Protein AF-A0A1G9KMF2-F1 (afdb_monomer)

Foldseek 3Di:
DDDDPPPPPPFQQKAKEKEFEDEPNQGAWFKWKDWPPDPWIWTQHNRRIIITIDRDPDQWTKMWIHGPPLQFFIEIEGGHGSVHNYHYLYYDYTFGFDWDAPVVLVPDDPVQNVQWDFDDDVPDTPGIGGNQHTPPVPPQQAQNQHNPDHFDWDQDSVRSYTYGYSVSNVVSD

pLDDT: mean 86.89, std 12.8, range [43.38, 98.44]

Solvent-accessible surface area (backbone atoms only — not comparable to full-atom values): 9739 Å² total; per-residue (Å²): 138,84,83,81,80,79,74,76,82,72,74,62,52,61,22,34,42,32,37,32,33,26,48,100,84,39,54,36,48,59,25,41,39,34,38,59,98,58,93,51,68,40,55,20,37,85,72,5,38,35,70,42,80,40,76,40,89,52,65,56,44,35,39,39,38,43,58,68,89,72,54,45,39,30,40,34,39,35,71,38,63,47,83,42,59,68,44,75,70,47,70,40,69,64,47,45,25,31,70,41,46,66,71,63,52,71,71,46,52,74,77,61,48,70,46,40,44,81,38,65,60,90,89,44,78,72,25,31,33,35,72,52,44,62,42,68,91,74,66,72,47,58,19,87,70,31,89,90,42,71,51,74,71,44,78,41,55,93,73,23,28,41,39,33,52,40,63,56,60,57,75,27,106

Mean predicted aligned error: 7.01 Å

Radius of gyration: 20.0 Å; Cα contacts (8 Å, |Δi|>4): 372; chains: 1; bounding box: 39×39×81 Å

Organism: NCBI:txid1075417

Secondary structure (DSSP, 8-state):
---------PPPEEEEEEEEEEETTEE-TT-EEEETTSS-EEE--TTSEEEEEEEESSSEEEEEEE-GGG-EEEEEEEEEETTSSEEEEEEEE-EEEEEE-HHHHHTS-HHHHTTEEEEEETTEEEEEEEEEEE-GGG---EETTEEEEEPP-EEETTTTEEEEEHHHHHTT-

Sequence (173 aa):
MLFCVLTSEQAPSRVIVEGTVRWENEPMPGCTIKVLGTSIETTSDVEGNYRAVVASEEKEFEVEIAYPGNLSAITRITQIDASEENVSLGTLPVFMNQMIDSVAYQQLNDAQQTDFRPMYHWDQLLGYVSKSRVDTVKVDLTCPFRDDKLLPYKYDSAKNAFVLDYRDIIDCR

InterPro domains:
  IPR008969 Carboxypeptidase-like, regulatory domain superfamily [SSF49464] (16-89)

Structure (mmCIF, N/CA/C/O backbone):
data_AF-A0A1G9KMF2-F1
#
_entry.id   AF-A0A1G9KMF2-F1
#
loop_
_atom_site.group_PDB
_atom_site.id
_atom_site.type_symbol
_atom_site.label_atom_id
_atom_site.label_alt_id
_atom_site.label_comp_id
_atom_site.label_asym_id
_atom_site.label_entity_id
_atom_site.label_seq_id
_atom_site.pdbx_PDB_ins_code
_atom_site.Cartn_x
_atom_site.Cartn_y
_atom_site.Cartn_z
_atom_site.occupancy
_atom_site.B_iso_or_equiv
_atom_site.auth_seq_id
_atom_site.auth_comp_id
_atom_site.auth_asym_id
_atom_site.auth_atom_id
_atom_site.pdbx_PDB_model_num
ATOM 1 N N . MET A 1 1 ? -6.386 -16.685 57.273 1.00 43.38 1 MET A N 1
ATOM 2 C CA . MET A 1 1 ? -7.293 -16.242 56.195 1.00 43.38 1 MET A CA 1
ATOM 3 C C . MET A 1 1 ? -6.428 -15.725 55.063 1.00 43.38 1 MET A C 1
ATOM 5 O O . MET A 1 1 ? -5.751 -14.727 55.258 1.00 43.38 1 MET A O 1
ATOM 9 N N . LEU A 1 2 ? -6.361 -16.459 53.954 1.00 45.94 2 LEU A N 1
ATOM 10 C CA . LEU A 1 2 ? -5.598 -16.078 52.766 1.00 45.94 2 LEU A CA 1
ATOM 11 C C . LEU A 1 2 ? -6.594 -15.431 51.793 1.00 45.94 2 LEU A C 1
ATOM 13 O O . LEU A 1 2 ? -7.496 -16.112 51.311 1.00 45.94 2 LEU A O 1
ATOM 17 N N . PHE A 1 3 ? -6.494 -14.120 51.575 1.00 45.62 3 PHE A N 1
ATOM 18 C CA . PHE A 1 3 ? -7.302 -13.430 50.569 1.00 45.62 3 PHE A CA 1
ATOM 19 C C . PHE A 1 3 ? -6.679 -13.682 49.196 1.00 45.62 3 PHE A C 1
ATOM 21 O O . PHE A 1 3 ? -5.579 -13.217 48.908 1.00 45.62 3 PHE A O 1
ATOM 28 N N . CYS A 1 4 ? -7.377 -14.453 48.366 1.00 46.41 4 CYS A N 1
ATOM 29 C CA . CYS A 1 4 ? -7.063 -14.600 46.954 1.00 46.41 4 CYS A CA 1
ATOM 30 C C . CYS A 1 4 ? -7.611 -13.354 46.245 1.00 46.41 4 CYS A C 1
ATOM 32 O O . CYS A 1 4 ? -8.823 -13.209 46.090 1.00 46.41 4 CYS A O 1
ATOM 34 N N . VAL A 1 5 ? -6.733 -12.406 45.909 1.00 48.78 5 VAL A N 1
ATOM 35 C CA . VAL A 1 5 ? -7.092 -11.261 45.068 1.00 48.78 5 VAL A CA 1
ATOM 36 C C . VAL A 1 5 ? -7.204 -11.792 43.644 1.00 48.78 5 VAL A C 1
ATOM 38 O O . VAL A 1 5 ? -6.197 -12.020 42.981 1.00 48.78 5 VAL A O 1
ATOM 41 N N . LEU A 1 6 ? -8.435 -12.037 43.198 1.00 50.16 6 LEU A N 1
ATOM 42 C CA . LEU A 1 6 ? -8.742 -12.216 41.785 1.00 50.16 6 LEU A CA 1
ATOM 43 C C . LEU A 1 6 ? -8.535 -10.853 41.118 1.00 50.16 6 LEU A C 1
ATOM 45 O O . LEU A 1 6 ? -9.411 -9.992 41.163 1.00 50.16 6 LEU A O 1
ATOM 49 N N . THR A 1 7 ? -7.352 -10.625 40.554 1.00 55.06 7 THR A N 1
ATOM 50 C CA . THR A 1 7 ? -7.168 -9.576 39.552 1.00 55.06 7 THR A CA 1
ATOM 51 C C . THR A 1 7 ? -8.099 -9.912 38.397 1.00 55.06 7 THR A C 1
ATOM 53 O O . THR A 1 7 ? -7.937 -10.956 37.769 1.00 55.06 7 THR A O 1
ATOM 56 N N . SER A 1 8 ? -9.114 -9.079 38.161 1.00 52.66 8 SER A N 1
ATOM 57 C CA . SER A 1 8 ? -9.958 -9.224 36.983 1.00 52.66 8 SER A CA 1
ATOM 58 C C . SER A 1 8 ? -9.067 -9.083 35.753 1.00 52.66 8 SER A C 1
ATOM 60 O O . SER A 1 8 ? -8.537 -8.000 35.506 1.00 52.66 8 SER A O 1
ATOM 62 N N . GLU A 1 9 ? -8.884 -10.168 35.008 1.00 55.00 9 GLU A N 1
ATOM 63 C CA . GLU A 1 9 ? -8.407 -10.119 33.629 1.00 55.00 9 GLU A CA 1
ATOM 64 C C . GLU A 1 9 ? -9.417 -9.271 32.853 1.00 55.00 9 GLU A C 1
ATOM 66 O O . GLU A 1 9 ? -10.530 -9.701 32.541 1.00 55.00 9 GLU A O 1
ATOM 71 N N . GLN A 1 10 ? -9.084 -7.998 32.668 1.00 52.84 10 GLN A N 1
ATOM 72 C CA . GLN A 1 10 ? -9.881 -7.086 31.875 1.00 52.84 10 GLN A CA 1
ATOM 73 C C . GLN A 1 10 ? -9.747 -7.566 30.430 1.00 52.84 10 GLN A C 1
ATOM 75 O O . GLN A 1 10 ? -8.637 -7.629 29.907 1.00 52.84 10 GLN A O 1
ATOM 80 N N . ALA A 1 11 ? -10.858 -7.996 29.824 1.00 58.44 11 ALA A N 1
ATOM 81 C CA . ALA A 1 11 ? -10.844 -8.499 28.455 1.00 58.44 11 ALA A CA 1
ATOM 82 C C . ALA A 1 11 ? -10.187 -7.461 27.525 1.00 58.44 11 ALA A C 1
ATOM 84 O O . ALA A 1 11 ? -10.452 -6.266 27.699 1.00 58.44 11 ALA A O 1
ATOM 85 N N . PRO A 1 12 ? -9.355 -7.890 26.559 1.00 63.44 12 PRO A N 1
ATOM 86 C CA . PRO A 1 12 ? -8.650 -6.968 25.680 1.00 63.44 12 PRO A CA 1
ATOM 87 C C . PRO A 1 12 ? -9.650 -6.060 24.964 1.00 63.44 12 PRO A C 1
ATOM 89 O O . PRO A 1 12 ? -10.678 -6.528 24.453 1.00 63.44 12 PRO A O 1
ATOM 92 N N . SER A 1 13 ? -9.358 -4.759 24.944 1.00 72.62 13 SER A N 1
ATOM 93 C CA . SER A 1 13 ? -10.153 -3.794 24.193 1.00 72.62 13 SER A CA 1
ATOM 94 C C . SER A 1 13 ? -10.105 -4.154 22.712 1.00 72.62 13 SER A C 1
ATOM 96 O O . SER A 1 13 ? -9.065 -4.532 22.164 1.00 72.62 13 SER A O 1
ATOM 98 N N . ARG A 1 14 ? -11.271 -4.095 22.067 1.00 86.88 14 ARG A N 1
ATOM 99 C CA . ARG A 1 14 ? -11.397 -4.338 20.633 1.00 86.88 14 ARG A CA 1
ATOM 100 C C . ARG A 1 14 ? -11.404 -3.003 19.917 1.00 86.88 14 ARG A C 1
ATOM 102 O O . ARG A 1 14 ? -12.292 -2.194 20.158 1.00 86.88 14 ARG A O 1
ATOM 109 N N . VAL A 1 15 ? -10.448 -2.837 19.020 1.00 91.75 15 VAL A N 1
ATOM 110 C CA . VAL A 1 15 ? -10.311 -1.675 18.149 1.00 91.75 15 VAL A CA 1
ATOM 111 C C . VAL A 1 15 ? -10.681 -2.100 16.743 1.00 91.75 15 VAL A C 1
ATOM 113 O O . VAL A 1 15 ? -10.251 -3.150 16.261 1.00 91.75 15 VAL A O 1
ATOM 116 N N . ILE A 1 16 ? -11.499 -1.308 16.073 1.00 94.00 16 ILE A N 1
ATOM 117 C CA . ILE A 1 16 ? -11.835 -1.510 14.670 1.00 94.00 16 ILE A CA 1
ATOM 118 C C . ILE A 1 16 ? -10.975 -0.558 13.859 1.00 94.00 16 ILE A C 1
ATOM 120 O O . ILE A 1 16 ? -11.060 0.647 14.044 1.00 94.00 16 ILE A O 1
ATOM 124 N N . VAL A 1 17 ? -10.163 -1.102 12.961 1.00 94.88 17 VAL A N 1
ATOM 125 C CA . VAL A 1 17 ? -9.354 -0.319 12.028 1.00 94.88 17 VAL A CA 1
ATOM 126 C C . VAL A 1 17 ? -9.963 -0.438 10.646 1.00 94.88 17 VAL A C 1
ATOM 128 O O . VAL A 1 17 ? -10.109 -1.546 10.127 1.00 94.88 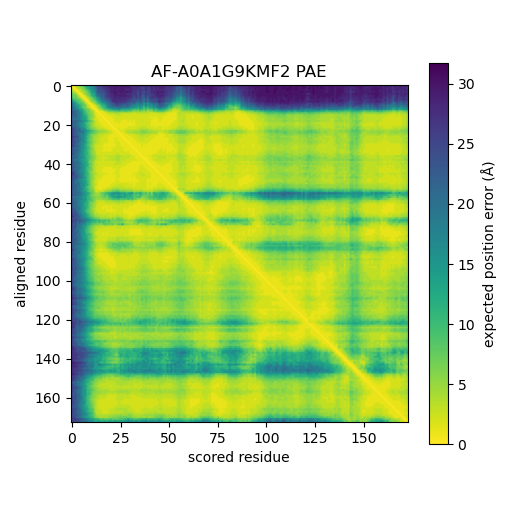17 VAL A O 1
ATOM 131 N N . GLU A 1 18 ? -10.302 0.690 10.042 1.00 96.00 18 GLU A N 1
ATOM 132 C CA . GLU A 1 18 ? -10.948 0.738 8.733 1.00 96.00 18 GLU A CA 1
ATOM 133 C C . GLU A 1 18 ? -10.377 1.835 7.839 1.00 96.00 18 GLU A C 1
ATOM 135 O O . GLU 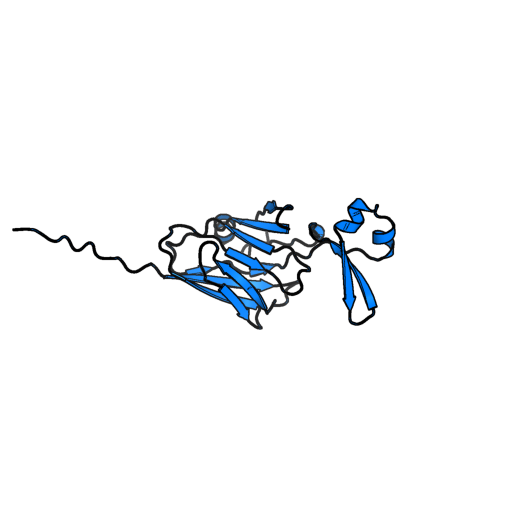A 1 18 ? -9.748 2.788 8.300 1.00 96.00 18 GLU A O 1
ATOM 140 N N . GLY A 1 19 ? -10.594 1.689 6.539 1.00 95.31 19 GLY A N 1
ATOM 141 C CA . GLY A 1 19 ? -10.188 2.666 5.540 1.00 95.31 19 GLY A CA 1
ATOM 142 C C . GLY A 1 19 ? -10.496 2.185 4.130 1.00 95.31 19 GLY A C 1
ATOM 143 O O . GLY A 1 19 ? -11.085 1.119 3.929 1.00 95.31 19 GLY A O 1
ATOM 144 N N . THR A 1 20 ? -10.065 2.977 3.156 1.00 95.12 20 THR A N 1
ATOM 145 C CA . THR A 1 20 ? -10.241 2.692 1.730 1.00 95.12 20 THR A CA 1
ATOM 146 C C . THR A 1 20 ? -8.916 2.878 1.003 1.00 95.12 20 THR A C 1
ATOM 148 O O . THR A 1 20 ? -8.172 3.811 1.293 1.00 95.12 20 THR A O 1
ATOM 151 N N . VAL A 1 21 ? -8.622 2.020 0.029 1.00 94.00 21 VAL A N 1
ATOM 152 C CA . VAL A 1 21 ? -7.451 2.150 -0.849 1.00 94.00 21 VAL A CA 1
ATOM 153 C C . VAL A 1 21 ? -7.892 2.518 -2.262 1.00 94.00 21 VAL A C 1
ATOM 155 O O . VAL A 1 21 ? -8.806 1.894 -2.807 1.00 94.00 21 VAL A O 1
ATOM 158 N N . ARG A 1 22 ? -7.228 3.507 -2.878 1.00 91.69 22 ARG A N 1
ATOM 159 C CA . ARG A 1 22 ? -7.506 3.940 -4.257 1.00 91.69 22 ARG A CA 1
ATOM 160 C C . ARG A 1 22 ? -6.256 4.112 -5.112 1.00 91.69 22 ARG A C 1
ATOM 162 O O . ARG A 1 22 ? -5.213 4.535 -4.629 1.00 91.69 22 ARG A O 1
ATOM 169 N N . TRP A 1 23 ? -6.380 3.862 -6.410 1.00 89.25 23 TRP A N 1
ATOM 170 C CA . TRP A 1 23 ? -5.370 4.196 -7.413 1.00 89.25 23 TRP A CA 1
ATOM 171 C C . TRP A 1 23 ? -5.980 5.110 -8.472 1.00 89.25 23 TRP A C 1
ATOM 173 O O . TRP A 1 23 ? -6.946 4.726 -9.119 1.00 89.25 23 TRP A O 1
ATOM 183 N N . GLU A 1 24 ? -5.450 6.330 -8.618 1.00 83.88 24 GLU A N 1
ATOM 184 C CA . GLU A 1 24 ? -5.969 7.339 -9.564 1.00 83.88 24 GLU A CA 1
ATOM 185 C C . GLU A 1 24 ? -7.510 7.503 -9.468 1.00 83.88 24 GLU A C 1
ATOM 187 O O . GLU A 1 24 ? -8.206 7.634 -10.468 1.00 83.88 24 GLU A O 1
ATOM 192 N N . ASN A 1 25 ? -8.033 7.513 -8.230 1.00 84.31 25 ASN A N 1
ATOM 193 C CA . ASN A 1 25 ? -9.454 7.559 -7.832 1.00 84.31 25 ASN A CA 1
ATOM 194 C C . ASN A 1 25 ? -10.272 6.270 -7.990 1.00 84.31 25 ASN A C 1
ATOM 196 O O . ASN A 1 25 ? -11.383 6.205 -7.460 1.00 84.31 25 ASN A O 1
ATOM 200 N N . GLU A 1 26 ? -9.734 5.224 -8.603 1.00 91.75 26 GLU A N 1
ATOM 201 C CA . GLU A 1 26 ? -10.401 3.925 -8.685 1.00 91.75 26 GLU A CA 1
ATOM 202 C C . GLU A 1 26 ? -10.183 3.111 -7.400 1.00 91.75 26 GLU A C 1
ATOM 204 O O . GLU A 1 26 ? -9.086 3.150 -6.833 1.00 91.75 26 GLU A O 1
ATOM 209 N N . PRO A 1 27 ? -11.194 2.379 -6.902 1.00 95.00 27 PRO A N 1
ATOM 210 C CA . PRO A 1 27 ? -11.022 1.493 -5.756 1.00 95.00 27 PRO A CA 1
ATOM 211 C C . PRO A 1 27 ? -10.000 0.393 -6.062 1.00 95.00 27 PRO A C 1
ATOM 213 O O . PRO A 1 27 ? -10.001 -0.184 -7.150 1.00 95.00 27 PRO A O 1
ATOM 216 N N . MET A 1 28 ? -9.137 0.083 -5.093 1.00 94.81 28 MET A N 1
ATOM 217 C CA . MET A 1 28 ? -8.122 -0.960 -5.244 1.00 94.81 28 MET A CA 1
ATOM 218 C C . MET A 1 28 ? -8.481 -2.205 -4.415 1.00 94.81 28 MET A C 1
ATOM 220 O O . MET A 1 28 ? -8.235 -2.227 -3.202 1.00 94.81 28 MET A O 1
ATOM 224 N N . PRO A 1 29 ? -9.036 -3.259 -5.039 1.00 96.94 29 PRO A N 1
ATOM 225 C CA . PRO A 1 29 ? -9.313 -4.518 -4.359 1.00 96.94 29 PRO A CA 1
ATOM 226 C C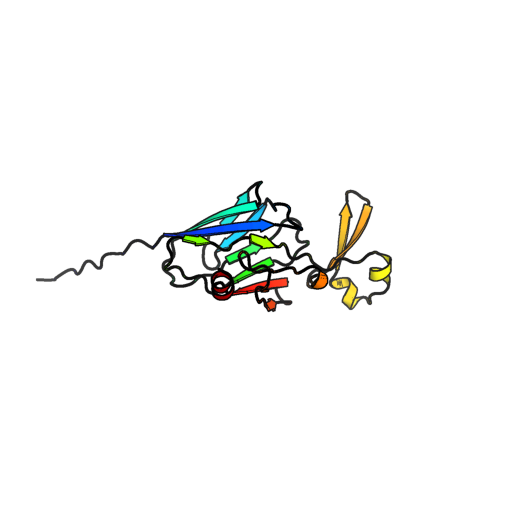 . PRO A 1 29 ? -8.057 -5.356 -4.130 1.00 96.94 29 PRO A C 1
ATOM 228 O O . PRO A 1 29 ? -7.074 -5.262 -4.867 1.00 96.94 29 PRO A O 1
ATOM 231 N N . GLY A 1 30 ? -8.121 -6.257 -3.150 1.00 96.50 30 GLY A N 1
ATOM 232 C CA . GLY A 1 30 ? -7.080 -7.261 -2.940 1.00 96.50 30 GLY A CA 1
ATOM 233 C C . GLY A 1 30 ? -5.815 -6.743 -2.253 1.00 96.50 30 GLY A C 1
ATOM 234 O O . GLY A 1 30 ? -4.817 -7.461 -2.219 1.00 96.50 30 GLY A O 1
ATOM 235 N N . CYS A 1 31 ? -5.818 -5.523 -1.712 1.00 97.00 31 CYS A N 1
ATOM 236 C CA . CYS A 1 31 ? -4.723 -5.035 -0.878 1.00 97.00 31 CYS A CA 1
ATOM 237 C C . CYS A 1 31 ? -4.681 -5.826 0.420 1.00 97.00 31 CYS A C 1
ATOM 239 O O . CYS A 1 31 ? -5.718 -6.029 1.042 1.00 97.00 31 CYS A O 1
ATOM 241 N N . THR A 1 32 ? -3.495 -6.232 0.855 1.00 97.75 32 THR A N 1
ATOM 242 C CA . THR A 1 32 ? -3.307 -6.912 2.137 1.00 97.75 32 THR A CA 1
ATOM 243 C C . THR A 1 32 ? -3.046 -5.875 3.219 1.00 97.75 32 THR A C 1
ATOM 245 O O . THR A 1 32 ? -2.100 -5.100 3.100 1.00 97.75 32 THR A O 1
ATOM 248 N N . ILE A 1 33 ? -3.856 -5.875 4.276 1.00 97.81 33 ILE A N 1
ATOM 249 C CA . ILE A 1 33 ? -3.705 -4.995 5.436 1.00 97.81 33 ILE A CA 1
ATOM 250 C C . ILE A 1 33 ? -3.273 -5.860 6.617 1.00 97.81 33 ILE A C 1
ATOM 252 O O . ILE A 1 33 ? -4.029 -6.726 7.053 1.00 97.81 33 ILE A O 1
ATOM 256 N N . LYS A 1 34 ? -2.074 -5.615 7.145 1.00 97.19 34 LYS A N 1
ATOM 257 C CA . LYS A 1 34 ? -1.494 -6.329 8.287 1.00 97.19 34 LYS A CA 1
ATOM 258 C C . LYS A 1 34 ? -1.379 -5.411 9.486 1.00 97.19 34 LYS A C 1
ATOM 260 O O . LYS A 1 34 ? -0.865 -4.302 9.365 1.00 97.19 34 LYS A O 1
ATOM 265 N N . VAL A 1 35 ? -1.781 -5.902 10.651 1.00 94.94 35 VAL A N 1
ATOM 266 C CA . VAL A 1 35 ? -1.550 -5.215 11.925 1.00 94.94 35 VAL A CA 1
ATOM 267 C C . VAL A 1 35 ? -0.254 -5.755 12.519 1.00 94.94 35 VAL A C 1
ATOM 269 O O . VAL A 1 35 ? -0.182 -6.912 12.944 1.00 94.94 35 VAL A O 1
ATOM 272 N N . LEU A 1 36 ? 0.794 -4.934 12.495 1.00 93.62 36 LEU A N 1
ATOM 273 C CA . LEU A 1 36 ? 2.136 -5.352 12.889 1.00 93.62 36 LEU A CA 1
ATOM 274 C C . LEU A 1 36 ? 2.180 -5.718 14.376 1.00 93.62 36 LEU A C 1
ATOM 276 O O . LEU A 1 36 ? 1.498 -5.118 15.199 1.00 93.62 36 LEU A O 1
ATOM 280 N N . GLY A 1 37 ? 2.976 -6.736 14.710 1.00 88.75 37 GLY A N 1
ATOM 281 C CA . GLY A 1 37 ? 3.024 -7.303 16.063 1.00 88.75 37 GLY A CA 1
ATOM 282 C C . GLY A 1 37 ? 1.909 -8.312 16.362 1.00 88.75 37 GLY A C 1
ATOM 283 O O . GLY A 1 37 ? 1.944 -8.962 17.402 1.00 88.75 37 GLY A O 1
ATOM 284 N N . THR A 1 38 ? 0.964 -8.517 15.438 1.00 89.75 38 THR A N 1
ATOM 285 C CA . THR A 1 38 ? -0.147 -9.466 15.600 1.00 89.75 38 THR A CA 1
ATOM 286 C C . THR A 1 38 ? -0.213 -10.472 14.444 1.00 89.75 38 THR A C 1
ATOM 288 O O . THR A 1 38 ? 0.533 -10.383 13.470 1.00 89.75 38 THR A O 1
ATOM 291 N N . SER A 1 39 ? -1.124 -11.446 14.542 1.00 91.44 39 SER A N 1
ATOM 292 C CA . SER A 1 39 ? -1.488 -12.341 13.429 1.00 91.44 39 SER A CA 1
ATOM 293 C C . SER A 1 39 ? -2.665 -11.816 12.595 1.00 91.44 39 SER A C 1
ATOM 295 O O . SER A 1 39 ? -3.178 -12.528 11.734 1.00 91.44 39 SER A O 1
ATOM 297 N N . ILE A 1 40 ? -3.121 -10.592 12.869 1.00 94.12 40 ILE A N 1
ATOM 298 C CA . ILE A 1 40 ? -4.327 -10.026 12.277 1.00 94.12 40 ILE A CA 1
ATOM 299 C C . ILE A 1 40 ? -3.990 -9.464 10.902 1.00 94.12 40 ILE A C 1
ATOM 301 O O . ILE A 1 40 ? -3.150 -8.576 10.743 1.00 94.12 40 ILE A O 1
ATOM 305 N N . GLU A 1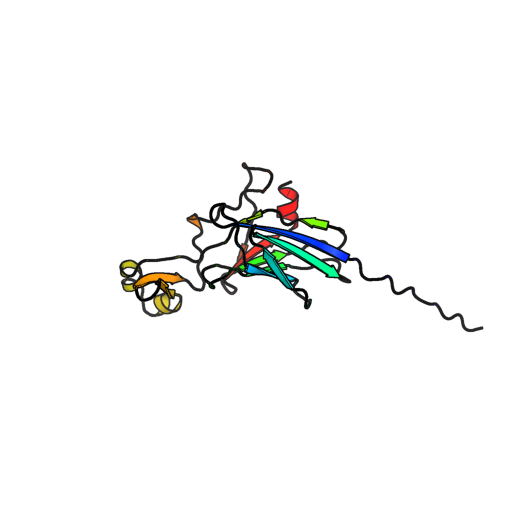 41 ? -4.703 -9.986 9.914 1.00 96.12 41 GLU A N 1
ATOM 306 C CA . GLU A 1 41 ? -4.620 -9.590 8.521 1.00 96.12 41 GLU A CA 1
ATOM 307 C C . GLU A 1 41 ? -6.037 -9.520 7.945 1.00 96.12 41 GLU A C 1
ATOM 309 O O . GLU A 1 41 ? -6.915 -10.308 8.306 1.00 96.12 41 GLU A O 1
ATOM 314 N N . THR A 1 42 ? -6.267 -8.561 7.057 1.00 97.62 42 THR A N 1
ATOM 315 C CA . THR A 1 42 ? -7.487 -8.466 6.256 1.00 97.62 42 THR A CA 1
ATOM 316 C C . THR A 1 42 ? -7.132 -8.081 4.823 1.00 97.62 42 THR A C 1
ATOM 318 O O . THR A 1 42 ? -5.968 -7.849 4.485 1.00 97.62 42 THR A O 1
ATOM 321 N N . THR A 1 43 ? -8.127 -8.048 3.947 1.00 98.19 43 THR A N 1
ATOM 322 C CA . THR A 1 43 ? -7.948 -7.698 2.538 1.00 98.19 43 THR A CA 1
ATOM 323 C C . THR A 1 43 ? -8.998 -6.683 2.113 1.00 98.19 43 THR A C 1
ATOM 325 O O . THR A 1 43 ? -10.136 -6.766 2.576 1.00 98.19 43 THR A O 1
ATOM 328 N N . SER A 1 44 ? -8.627 -5.727 1.256 1.00 98.44 44 SER A N 1
ATOM 329 C CA . SER A 1 44 ? -9.598 -4.781 0.704 1.00 98.44 44 SER A CA 1
ATOM 330 C C . SER A 1 44 ? -10.584 -5.469 -0.244 1.00 98.44 44 SER A C 1
ATOM 332 O O . SER A 1 44 ? -10.213 -6.338 -1.042 1.00 98.44 44 SER A O 1
ATOM 334 N N . ASP A 1 45 ? -11.853 -5.085 -0.145 1.00 98.38 45 ASP A N 1
ATOM 335 C CA . ASP A 1 45 ? -12.939 -5.593 -0.977 1.00 98.38 45 ASP A CA 1
ATOM 336 C C . ASP A 1 45 ? -12.970 -4.946 -2.375 1.00 98.38 45 ASP A C 1
ATOM 338 O O . ASP A 1 45 ? -12.078 -4.192 -2.759 1.00 98.38 45 ASP A O 1
ATOM 342 N N . VAL A 1 46 ? -14.007 -5.255 -3.161 1.00 97.69 46 VAL A N 1
ATOM 343 C CA . VAL A 1 46 ? -14.198 -4.731 -4.529 1.00 97.69 46 VAL A CA 1
ATOM 344 C C . VAL A 1 46 ? -14.360 -3.210 -4.598 1.00 97.69 46 VAL A C 1
ATOM 346 O O . VAL A 1 46 ? -14.123 -2.624 -5.650 1.00 97.69 46 VAL A O 1
ATOM 349 N N . GLU A 1 47 ? -14.737 -2.573 -3.492 1.00 97.75 47 GLU A N 1
ATOM 350 C CA . GLU A 1 47 ? -14.843 -1.121 -3.357 1.00 97.75 47 GLU A CA 1
ATOM 351 C C . GLU A 1 47 ? -13.563 -0.513 -2.755 1.00 97.75 47 GLU A C 1
ATOM 353 O O . GLU A 1 47 ? -13.496 0.691 -2.507 1.00 97.75 47 GLU A O 1
ATOM 358 N N . GLY A 1 48 ? -12.521 -1.329 -2.554 1.00 97.25 48 GLY A N 1
ATOM 359 C CA . GLY A 1 48 ? -11.254 -0.924 -1.956 1.00 97.25 48 GLY A CA 1
ATOM 360 C C . GLY A 1 48 ? -11.342 -0.706 -0.446 1.00 97.25 48 GLY A C 1
ATOM 361 O O . GLY A 1 48 ? -10.366 -0.250 0.150 1.00 97.25 48 GLY A O 1
ATOM 362 N N . ASN A 1 49 ? -12.476 -1.024 0.181 1.00 98.31 49 ASN A N 1
ATOM 363 C CA . ASN A 1 49 ? -12.686 -0.846 1.611 1.00 98.31 49 ASN A CA 1
ATOM 364 C C . ASN A 1 49 ? -12.083 -2.014 2.384 1.00 98.31 49 ASN A C 1
ATOM 366 O O . ASN A 1 49 ? -12.119 -3.161 1.940 1.00 98.31 49 ASN A O 1
ATOM 370 N N . TYR A 1 50 ? -11.557 -1.743 3.571 1.00 98.00 50 TYR A N 1
ATOM 371 C CA . TYR A 1 50 ? -11.092 -2.781 4.482 1.00 98.00 50 TYR A CA 1
ATOM 372 C C . TYR A 1 50 ? -11.532 -2.494 5.909 1.00 98.00 50 TYR A C 1
ATOM 374 O O . TYR A 1 50 ? -11.725 -1.349 6.319 1.00 98.00 50 TYR A O 1
ATOM 382 N N . ARG A 1 51 ? -11.646 -3.572 6.684 1.00 97.38 51 ARG A N 1
ATOM 383 C CA . ARG A 1 51 ? -11.956 -3.521 8.108 1.00 97.38 51 ARG A CA 1
ATOM 384 C C . ARG A 1 51 ? -11.248 -4.658 8.831 1.00 97.38 51 ARG A C 1
ATOM 386 O O . ARG A 1 51 ? -11.416 -5.824 8.470 1.00 97.38 51 ARG A O 1
ATOM 393 N N . ALA A 1 52 ? -10.473 -4.324 9.853 1.00 95.00 52 ALA A N 1
ATOM 394 C CA . ALA A 1 52 ? -9.788 -5.263 10.730 1.00 95.00 52 ALA A CA 1
ATOM 395 C C . ALA A 1 52 ? -10.265 -5.057 12.169 1.00 95.00 52 ALA A C 1
ATOM 397 O O . ALA A 1 52 ? -10.406 -3.927 12.629 1.00 95.00 52 ALA A O 1
ATOM 398 N N . VAL A 1 53 ? -10.522 -6.151 12.885 1.00 93.38 53 VAL A N 1
ATOM 399 C CA . VAL A 1 53 ? -10.828 -6.103 14.320 1.00 93.38 53 VAL A CA 1
ATOM 400 C C . VAL A 1 53 ? -9.575 -6.517 15.066 1.00 93.38 53 VAL A C 1
ATOM 402 O O . VAL A 1 53 ? -9.155 -7.667 14.966 1.00 93.38 53 VAL A O 1
ATOM 405 N N . VAL A 1 54 ? -8.998 -5.581 15.807 1.00 90.12 54 VAL A N 1
ATOM 406 C CA . VAL A 1 54 ? -7.770 -5.752 16.573 1.00 90.12 54 VAL A CA 1
ATOM 407 C C . VAL A 1 54 ? -8.132 -5.956 18.033 1.00 90.12 54 VAL A C 1
ATOM 409 O O . VAL A 1 54 ? -8.747 -5.094 18.654 1.00 90.12 54 VAL A O 1
ATOM 412 N N . ALA A 1 55 ? -7.778 -7.112 18.588 1.00 84.50 55 ALA A N 1
ATOM 413 C CA . ALA A 1 55 ? -7.732 -7.276 20.035 1.00 84.50 55 ALA A CA 1
ATOM 414 C C . ALA A 1 55 ? -6.363 -6.763 20.482 1.00 84.50 55 ALA A C 1
ATOM 416 O O . ALA A 1 55 ? -5.363 -7.439 20.248 1.00 84.50 55 ALA A O 1
ATOM 417 N N . SER A 1 56 ? -6.315 -5.551 21.033 1.00 70.25 56 SER A N 1
ATOM 418 C CA . SER A 1 56 ? -5.054 -4.947 21.459 1.00 70.25 56 SER A CA 1
ATOM 419 C C . SER A 1 56 ? -4.990 -4.903 22.975 1.00 70.25 56 SER A C 1
ATOM 421 O O . SER A 1 56 ? -5.854 -4.323 23.629 1.00 70.25 56 SER A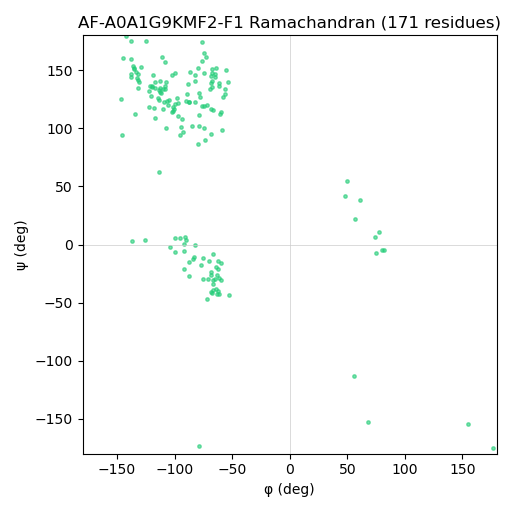 O 1
ATOM 423 N N . GLU A 1 57 ? -3.947 -5.511 23.527 1.00 74.56 57 GLU A N 1
ATOM 424 C CA . GLU A 1 57 ? -3.485 -5.224 24.888 1.00 74.56 57 GLU A CA 1
ATOM 425 C C . GLU A 1 57 ? -2.496 -4.044 24.892 1.00 74.56 57 GLU A C 1
ATOM 427 O O . GLU A 1 57 ? -2.208 -3.460 25.938 1.00 74.56 57 GLU A O 1
ATOM 432 N N . GLU A 1 58 ? -1.984 -3.676 23.713 1.00 74.19 58 GLU A N 1
ATOM 433 C CA . GLU A 1 58 ? -1.054 -2.570 23.525 1.00 74.19 58 GLU A CA 1
ATOM 434 C C . GLU A 1 58 ? -1.798 -1.246 23.342 1.00 74.19 58 GLU A C 1
ATOM 436 O O . GLU A 1 58 ? -2.902 -1.205 22.796 1.00 74.19 58 GLU A O 1
ATOM 441 N N . LYS A 1 59 ? -1.175 -0.154 23.797 1.00 81.81 59 LYS A N 1
ATOM 442 C CA . LYS A 1 59 ? -1.729 1.205 23.687 1.00 81.81 59 LYS A CA 1
ATOM 443 C C . LYS A 1 59 ? -1.623 1.784 22.283 1.00 81.81 59 LYS A C 1
ATOM 445 O O . LYS A 1 59 ? -2.439 2.616 21.918 1.00 81.81 59 LYS A O 1
ATOM 450 N N . GLU A 1 60 ? -0.608 1.375 21.534 1.00 89.62 60 GLU A N 1
ATOM 451 C CA . GLU A 1 60 ? -0.365 1.843 20.177 1.00 89.62 60 GLU A CA 1
ATOM 452 C C . GLU A 1 60 ? 0.031 0.655 19.306 1.00 89.62 60 GLU A C 1
ATOM 454 O O . GLU A 1 60 ? 0.693 -0.263 19.784 1.00 89.62 60 GLU A O 1
ATOM 459 N N . PHE A 1 61 ? -0.348 0.680 18.033 1.00 92.31 61 PHE A N 1
ATOM 460 C CA . PHE A 1 61 ? 0.094 -0.308 17.053 1.00 92.31 61 PHE A CA 1
ATOM 461 C C . PHE A 1 61 ? 0.344 0.341 15.692 1.00 92.31 61 PHE A C 1
ATOM 463 O O . PHE A 1 61 ? 0.184 1.550 15.492 1.00 92.31 61 PHE A O 1
ATOM 470 N N . GLU A 1 62 ? 0.770 -0.483 14.741 1.00 95.69 62 GLU A N 1
ATOM 471 C CA . GLU A 1 62 ? 1.055 -0.057 13.382 1.00 95.69 62 GLU A CA 1
ATOM 472 C C . GLU A 1 62 ? 0.352 -0.945 12.361 1.00 95.69 62 GLU A C 1
ATOM 474 O O . GLU A 1 62 ? 0.112 -2.134 12.592 1.00 95.69 62 GLU A O 1
ATOM 479 N N . VAL A 1 63 ? 0.067 -0.367 11.200 1.00 96.62 63 VAL A N 1
ATOM 480 C CA . VAL A 1 63 ? -0.559 -1.061 10.077 1.00 96.62 63 VAL A CA 1
ATOM 481 C C . VAL A 1 63 ? 0.346 -0.984 8.861 1.00 96.62 63 VAL A C 1
ATOM 483 O O . VAL A 1 63 ? 0.890 0.071 8.551 1.00 96.62 63 VAL A O 1
ATOM 486 N N . GLU A 1 64 ? 0.486 -2.100 8.157 1.00 97.44 64 GLU A N 1
ATOM 487 C CA . GLU A 1 64 ? 1.138 -2.188 6.856 1.00 97.44 64 GLU A CA 1
ATOM 488 C C . GLU A 1 64 ? 0.111 -2.562 5.785 1.00 97.44 64 GLU A C 1
ATOM 490 O O . GLU A 1 64 ? -0.675 -3.491 5.963 1.00 97.44 64 GLU A O 1
ATOM 495 N N . ILE A 1 65 ? 0.131 -1.847 4.664 1.00 96.62 65 ILE A N 1
ATOM 496 C CA . ILE A 1 65 ? -0.727 -2.063 3.504 1.00 96.62 65 ILE A CA 1
ATOM 497 C C . ILE A 1 65 ? 0.165 -2.414 2.319 1.00 96.62 65 ILE A C 1
ATOM 499 O O . ILE A 1 65 ? 0.993 -1.608 1.883 1.00 96.62 65 ILE A O 1
ATOM 503 N N . ALA A 1 66 ? -0.013 -3.624 1.800 1.00 95.50 66 ALA A N 1
ATOM 504 C CA . ALA A 1 66 ? 0.665 -4.120 0.614 1.00 95.50 66 ALA A CA 1
ATOM 505 C C . ALA A 1 66 ? -0.308 -4.214 -0.565 1.00 95.50 66 ALA A C 1
ATOM 507 O O . ALA A 1 66 ? -1.438 -4.690 -0.435 1.00 95.50 66 ALA A O 1
ATOM 508 N N . TYR A 1 67 ? 0.153 -3.775 -1.734 1.00 93.50 67 TYR A N 1
ATOM 509 C CA . TYR A 1 67 ? -0.664 -3.668 -2.939 1.00 93.50 67 TYR A CA 1
ATOM 510 C C . TYR A 1 67 ? -0.448 -4.863 -3.881 1.00 93.50 67 TYR A C 1
ATOM 512 O O . TYR A 1 67 ? 0.674 -5.380 -3.972 1.00 93.50 67 TYR A O 1
ATOM 520 N N . PRO A 1 68 ? -1.480 -5.299 -4.626 1.00 89.25 68 PRO A N 1
ATOM 521 C CA . PRO A 1 68 ? -1.341 -6.372 -5.605 1.00 89.25 68 PRO A CA 1
ATOM 522 C C . PRO A 1 68 ? -0.251 -6.102 -6.653 1.00 89.25 68 PRO A C 1
ATOM 524 O O . PRO A 1 68 ? 0.026 -4.968 -7.036 1.00 89.25 68 PRO A O 1
ATOM 527 N N . GLY A 1 69 ? 0.366 -7.170 -7.163 1.00 82.88 69 GLY A N 1
ATOM 528 C CA . GLY A 1 69 ? 1.286 -7.096 -8.306 1.00 82.88 69 GLY A CA 1
ATOM 529 C C . GLY A 1 69 ? 2.714 -6.630 -7.989 1.00 82.88 69 GLY A C 1
ATOM 530 O O . GLY A 1 69 ? 3.580 -6.693 -8.864 1.00 82.88 69 GLY A O 1
ATOM 531 N N . ASN A 1 70 ? 3.021 -6.233 -6.748 1.00 79.06 70 ASN A N 1
ATOM 532 C CA . ASN A 1 70 ? 4.359 -5.791 -6.319 1.00 79.06 70 ASN A CA 1
ATOM 533 C C . ASN A 1 70 ? 4.923 -4.609 -7.144 1.00 79.06 70 ASN A C 1
ATOM 535 O O . ASN A 1 70 ? 6.142 -4.471 -7.247 1.00 79.06 70 ASN A O 1
ATOM 539 N N . LEU A 1 71 ? 4.067 -3.824 -7.808 1.00 83.69 71 LEU A N 1
ATOM 540 C CA . LEU A 1 71 ? 4.454 -2.671 -8.639 1.00 83.69 71 LEU A CA 1
ATOM 541 C C . LEU A 1 71 ? 4.517 -1.362 -7.842 1.00 83.69 71 LEU A C 1
ATOM 543 O O . LEU A 1 71 ? 4.754 -0.303 -8.417 1.00 83.69 71 LEU A O 1
ATOM 547 N N . SER A 1 72 ? 4.311 -1.443 -6.532 1.00 87.25 72 SER A N 1
ATOM 548 C CA . SER A 1 72 ? 4.072 -0.299 -5.664 1.00 87.25 72 SER A CA 1
ATOM 549 C C . SER A 1 72 ? 4.894 -0.422 -4.387 1.00 87.25 72 SER A C 1
ATOM 551 O O . SER A 1 72 ? 5.185 -1.530 -3.925 1.00 87.25 72 SER A O 1
ATOM 553 N N . ALA A 1 73 ? 5.238 0.720 -3.804 1.00 91.06 73 ALA A N 1
ATOM 554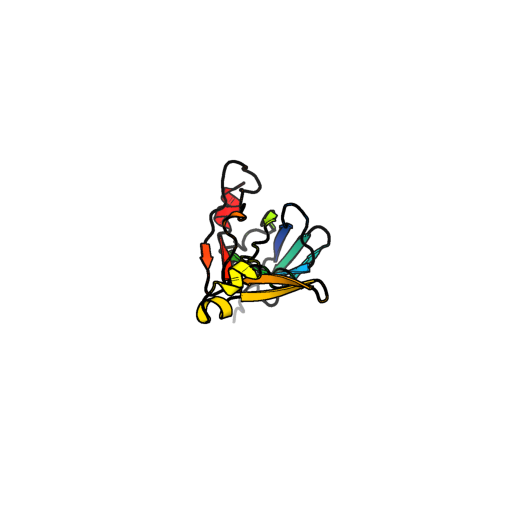 C CA . ALA A 1 73 ? 5.709 0.799 -2.430 1.00 91.06 73 ALA A CA 1
ATOM 555 C C . ALA A 1 73 ? 4.582 0.437 -1.472 1.00 91.06 73 ALA A C 1
ATOM 557 O O . ALA A 1 73 ? 3.429 0.726 -1.763 1.00 91.06 73 ALA A O 1
ATOM 558 N N . ILE A 1 74 ? 4.909 -0.177 -0.338 1.00 94.56 74 ILE A N 1
ATOM 559 C CA . ILE A 1 74 ? 3.932 -0.419 0.729 1.00 94.56 74 ILE A CA 1
ATOM 560 C C . ILE A 1 74 ? 3.595 0.894 1.442 1.00 94.56 74 ILE A C 1
ATOM 562 O O . ILE A 1 74 ? 4.361 1.861 1.399 1.00 94.56 74 ILE A O 1
ATOM 566 N N . THR A 1 75 ? 2.480 0.915 2.160 1.00 94.88 75 THR A N 1
ATOM 567 C CA . THR A 1 75 ? 2.152 2.006 3.084 1.00 94.88 75 THR A CA 1
ATOM 568 C C . THR A 1 75 ? 2.184 1.495 4.503 1.00 94.88 75 THR A C 1
ATOM 570 O O . THR A 1 75 ? 1.600 0.463 4.807 1.00 94.88 75 THR A O 1
ATOM 573 N N . ARG A 1 76 ? 2.866 2.217 5.382 1.00 96.94 76 ARG A N 1
ATOM 574 C CA . ARG A 1 76 ? 2.953 1.921 6.803 1.00 96.94 76 ARG A CA 1
ATOM 575 C C . ARG A 1 76 ? 2.402 3.098 7.584 1.00 96.94 76 ARG A C 1
ATOM 577 O O . ARG A 1 76 ? 2.830 4.228 7.375 1.00 96.94 76 ARG A O 1
ATOM 584 N N . ILE A 1 77 ? 1.469 2.828 8.480 1.00 95.88 77 ILE A N 1
ATOM 585 C CA . ILE A 1 77 ? 0.857 3.831 9.344 1.00 95.88 77 ILE A CA 1
ATOM 586 C C . ILE A 1 77 ? 1.281 3.523 10.766 1.00 95.88 77 ILE A C 1
ATOM 588 O O . ILE A 1 77 ? 1.102 2.400 11.241 1.00 95.88 77 ILE A O 1
ATOM 592 N N . THR A 1 78 ? 1.878 4.509 11.421 1.00 96.12 78 THR A N 1
ATOM 593 C CA . THR A 1 78 ? 2.460 4.366 12.756 1.00 96.12 78 THR A CA 1
ATOM 594 C C . THR A 1 78 ? 1.671 5.141 13.801 1.00 96.12 78 THR A C 1
ATOM 596 O O . THR A 1 78 ? 0.968 6.087 13.456 1.00 96.12 78 THR A O 1
ATOM 599 N N . GLN A 1 79 ? 1.859 4.785 15.077 1.00 93.25 79 GLN A N 1
ATOM 600 C CA . GLN A 1 79 ? 1.271 5.485 16.230 1.00 93.25 79 GLN A CA 1
ATOM 601 C C . GLN A 1 79 ? -0.266 5.491 16.225 1.00 93.25 79 GLN A C 1
ATOM 603 O O . GLN A 1 79 ? -0.894 6.488 16.579 1.00 93.25 79 GLN A O 1
ATOM 608 N N . ILE A 1 80 ? -0.883 4.382 15.808 1.00 92.31 80 ILE A N 1
ATOM 609 C CA . ILE A 1 80 ? -2.337 4.231 15.879 1.00 92.31 80 ILE A CA 1
ATOM 610 C C . ILE A 1 80 ? -2.722 3.983 17.336 1.00 92.31 80 ILE A C 1
ATOM 612 O O . ILE A 1 80 ? -2.287 2.987 17.911 1.00 92.31 80 ILE A O 1
ATOM 616 N N . ASP A 1 81 ? -3.526 4.874 17.916 1.00 88.19 81 ASP A N 1
ATOM 617 C CA . ASP A 1 81 ? -3.975 4.787 19.308 1.00 88.19 81 ASP A CA 1
ATOM 618 C C . ASP A 1 81 ? -5.069 3.720 19.463 1.00 88.19 81 ASP A C 1
ATOM 620 O O . ASP A 1 81 ? -6.141 3.799 18.863 1.00 88.19 81 ASP A O 1
ATOM 624 N N . ALA A 1 82 ? -4.795 2.711 20.287 1.00 84.00 82 ALA A N 1
ATOM 625 C CA . ALA A 1 82 ? -5.704 1.605 20.556 1.00 84.00 82 ALA A CA 1
ATOM 626 C C . ALA A 1 82 ? -6.770 1.922 21.621 1.00 84.00 82 ALA A C 1
ATOM 628 O O . ALA A 1 82 ? -7.579 1.056 21.960 1.00 84.00 82 ALA A O 1
ATOM 629 N N . SER A 1 83 ? -6.764 3.128 22.195 1.00 82.62 83 SER A N 1
ATOM 630 C CA . SER A 1 83 ? -7.814 3.584 23.110 1.00 82.62 83 SER A CA 1
ATOM 631 C C . SER A 1 83 ? -9.100 3.997 22.387 1.00 82.62 83 SER A C 1
ATOM 633 O O . SER A 1 83 ? -10.162 4.043 23.012 1.00 82.62 83 SER A O 1
ATOM 635 N N . GLU A 1 84 ? -9.034 4.246 21.076 1.00 81.81 84 GLU A N 1
ATOM 636 C CA . GLU A 1 84 ? -10.208 4.484 20.240 1.00 81.81 84 GLU A CA 1
ATOM 637 C C . GLU A 1 84 ? -10.890 3.154 19.883 1.00 81.81 84 GLU A C 1
ATOM 639 O O . GLU A 1 84 ? -10.254 2.226 19.394 1.00 81.81 84 GLU A O 1
ATOM 644 N N . GLU A 1 85 ? -12.211 3.051 20.067 1.00 86.44 85 GLU A N 1
ATOM 645 C CA . GLU A 1 85 ? -12.952 1.853 19.631 1.00 86.44 85 GLU A CA 1
ATOM 646 C C . GLU A 1 85 ? -12.972 1.710 18.100 1.00 86.44 85 GLU A C 1
ATOM 648 O O . GLU A 1 85 ? -13.011 0.594 17.579 1.00 86.44 85 GLU A O 1
ATOM 653 N N . ASN A 1 86 ? -12.946 2.836 17.376 1.00 90.38 86 ASN A N 1
ATOM 654 C CA . ASN A 1 86 ? -12.984 2.888 15.916 1.00 90.38 86 ASN A CA 1
ATOM 655 C C . ASN A 1 86 ? -11.931 3.868 15.388 1.00 90.38 86 ASN A C 1
ATOM 657 O O . ASN A 1 86 ? -12.065 5.081 15.539 1.00 90.38 86 ASN A O 1
ATOM 661 N N . VAL A 1 87 ? -10.930 3.318 14.713 1.00 91.81 87 VAL A N 1
ATOM 662 C CA . VAL A 1 87 ? -9.855 4.014 14.014 1.00 91.81 87 VAL A CA 1
ATOM 663 C C . VAL A 1 87 ? -10.176 4.010 12.525 1.00 91.81 87 VAL A C 1
ATOM 665 O O . VAL A 1 87 ? -10.170 2.964 11.875 1.00 91.81 87 VAL A O 1
ATOM 668 N N . SER A 1 88 ? -10.404 5.192 11.961 1.00 92.62 88 SER A N 1
ATOM 669 C CA . SER A 1 88 ? -10.546 5.356 10.511 1.00 92.62 88 SER A CA 1
ATOM 670 C C . SER A 1 88 ? -9.290 5.990 9.922 1.00 92.62 88 SER A C 1
ATOM 672 O O . SER A 1 88 ? -8.871 7.074 10.325 1.00 92.62 88 SER A O 1
ATOM 674 N N . LEU A 1 89 ? -8.697 5.318 8.942 1.00 91.81 89 LEU A N 1
ATOM 675 C CA . LEU A 1 89 ? -7.478 5.734 8.250 1.00 91.81 89 LEU A CA 1
ATOM 676 C C . LEU A 1 89 ? -7.770 6.565 6.989 1.00 91.81 89 LEU A C 1
ATOM 678 O O . LEU A 1 89 ? -6.848 6.999 6.304 1.00 91.81 89 LEU A O 1
ATOM 682 N N . GLY A 1 90 ? -9.050 6.810 6.695 1.00 89.75 90 GLY A N 1
ATOM 683 C CA . GLY A 1 90 ? -9.485 7.558 5.520 1.00 89.75 90 GLY A CA 1
ATOM 684 C C . GLY A 1 90 ? -9.222 6.820 4.204 1.00 89.75 90 GLY A C 1
ATOM 685 O O . GLY A 1 90 ? -9.222 5.590 4.148 1.00 89.75 90 GLY A O 1
ATOM 686 N N . THR A 1 91 ? -9.047 7.595 3.132 1.00 89.94 91 THR A N 1
ATOM 687 C CA . THR A 1 91 ? -8.688 7.080 1.804 1.00 89.94 91 THR A CA 1
ATOM 688 C C . THR A 1 91 ? -7.186 7.208 1.594 1.00 89.94 91 THR A C 1
ATOM 690 O O . THR A 1 91 ? -6.639 8.301 1.708 1.00 89.94 91 THR A O 1
ATOM 693 N N . LEU A 1 92 ? -6.533 6.100 1.256 1.00 89.75 92 LEU A N 1
ATOM 694 C CA . LEU A 1 92 ? -5.096 6.026 1.026 1.00 89.75 92 LEU A CA 1
ATOM 695 C C . LEU A 1 92 ? -4.806 5.758 -0.456 1.00 89.75 92 LEU A C 1
ATOM 697 O O . LEU A 1 92 ? -5.392 4.834 -1.035 1.00 89.75 92 LEU A O 1
ATOM 701 N N . PRO A 1 93 ? -3.914 6.538 -1.088 1.00 89.19 93 PRO A N 1
ATOM 702 C CA . PRO A 1 93 ? -3.534 6.315 -2.472 1.00 89.19 93 PRO A CA 1
ATOM 703 C C . PRO A 1 93 ? -2.506 5.181 -2.599 1.00 89.19 93 PRO A C 1
ATOM 705 O O . PRO A 1 93 ? -1.685 4.949 -1.711 1.00 89.19 93 PRO A O 1
ATOM 708 N N . VAL A 1 94 ? -2.507 4.499 -3.743 1.00 89.81 94 VAL A N 1
ATOM 709 C CA . VAL A 1 94 ? -1.456 3.542 -4.117 1.00 89.81 94 VAL A CA 1
ATOM 710 C C . VAL A 1 94 ? -0.215 4.287 -4.607 1.00 89.81 94 VAL A C 1
ATOM 712 O O . VAL A 1 94 ? -0.278 5.074 -5.552 1.00 89.81 94 VAL A O 1
ATOM 715 N N . PHE A 1 95 ? 0.941 3.974 -4.022 1.00 89.06 95 PHE A N 1
ATOM 716 C CA . PHE A 1 95 ? 2.218 4.595 -4.378 1.00 89.06 95 PHE A CA 1
ATOM 717 C C . PHE A 1 95 ? 2.999 3.753 -5.391 1.00 89.06 95 PHE A C 1
ATOM 719 O O . PHE A 1 95 ? 3.728 2.830 -5.027 1.00 89.06 95 PHE A O 1
ATOM 726 N N . MET A 1 96 ? 2.844 4.063 -6.677 1.00 88.62 96 MET A N 1
ATOM 727 C CA . MET A 1 96 ? 3.467 3.304 -7.766 1.00 88.62 96 MET A CA 1
ATOM 728 C C . MET A 1 96 ? 4.986 3.479 -7.815 1.00 88.62 96 MET A C 1
ATOM 730 O O . MET A 1 96 ? 5.502 4.597 -7.805 1.00 88.62 96 MET A O 1
ATOM 734 N N . ASN A 1 97 ? 5.714 2.374 -7.966 1.00 91.50 97 ASN A N 1
ATOM 735 C CA . ASN A 1 97 ? 7.145 2.445 -8.222 1.00 91.50 97 ASN A CA 1
ATOM 736 C C . ASN A 1 97 ? 7.427 3.132 -9.569 1.00 91.50 97 ASN A C 1
ATOM 738 O O . ASN A 1 97 ? 6.626 3.072 -10.503 1.00 91.50 97 ASN A O 1
ATOM 742 N N . GLN A 1 98 ? 8.594 3.766 -9.679 1.00 91.88 98 GLN A N 1
ATOM 743 C CA . GLN A 1 98 ? 9.024 4.459 -10.886 1.00 91.88 98 GLN A CA 1
ATOM 744 C C . GLN A 1 98 ? 9.048 3.492 -12.072 1.00 91.88 98 GLN A C 1
ATOM 746 O O . GLN A 1 98 ? 9.714 2.455 -12.024 1.00 91.88 98 GLN A O 1
ATOM 751 N N . MET A 1 99 ? 8.365 3.867 -13.151 1.00 92.75 99 MET A N 1
ATOM 752 C CA . MET A 1 99 ? 8.358 3.126 -14.408 1.00 92.75 99 MET A CA 1
ATOM 753 C C . MET A 1 99 ? 9.168 3.866 -15.469 1.00 92.75 99 MET A C 1
ATOM 755 O O . MET A 1 99 ? 9.102 5.090 -15.570 1.00 92.75 99 MET A O 1
ATOM 759 N N . ILE A 1 100 ? 9.922 3.116 -16.266 1.00 94.94 100 ILE A N 1
ATOM 760 C CA . ILE A 1 100 ? 10.684 3.625 -17.407 1.00 94.94 100 ILE A CA 1
ATOM 761 C C . ILE A 1 100 ? 10.497 2.707 -18.615 1.00 94.94 100 ILE A C 1
ATOM 763 O O . ILE A 1 100 ? 10.274 1.502 -18.473 1.00 94.94 100 ILE A O 1
ATOM 767 N N . ASP A 1 101 ? 10.591 3.274 -19.813 1.00 96.62 101 ASP A N 1
ATOM 768 C CA . ASP A 1 101 ? 10.555 2.499 -21.050 1.00 96.62 101 ASP A CA 1
ATOM 769 C C . ASP A 1 101 ? 11.887 1.771 -21.317 1.00 96.62 101 ASP A C 1
ATOM 771 O O . ASP A 1 101 ? 12.886 1.925 -20.603 1.00 96.62 101 ASP A O 1
ATOM 775 N N . SER A 1 102 ? 11.905 0.941 -22.361 1.00 96.62 102 SER A N 1
ATOM 776 C CA . SER A 1 102 ? 13.094 0.174 -22.741 1.00 96.62 102 SER A CA 1
ATOM 777 C C . SER A 1 102 ? 14.266 1.044 -23.199 1.00 96.62 102 SER A C 1
ATOM 779 O O . SER A 1 102 ? 15.412 0.641 -23.012 1.00 96.62 102 SER A O 1
ATOM 781 N N . VAL A 1 103 ? 14.008 2.220 -23.779 1.00 96.81 103 VAL A N 1
ATOM 782 C CA . VAL A 1 103 ? 15.059 3.132 -24.255 1.00 96.81 103 VAL A CA 1
ATOM 783 C C . VAL A 1 103 ? 15.766 3.766 -23.061 1.00 96.81 103 VAL A C 1
ATOM 785 O O . VAL A 1 103 ? 16.993 3.742 -22.989 1.00 96.81 103 VAL A O 1
ATOM 788 N N . ALA A 1 104 ? 15.005 4.267 -22.089 1.00 97.12 104 ALA A N 1
ATOM 789 C CA . ALA A 1 104 ? 15.524 4.808 -20.841 1.00 97.12 104 ALA A CA 1
ATOM 790 C C . ALA A 1 104 ? 16.260 3.736 -20.022 1.00 97.12 104 ALA A C 1
ATOM 792 O O . ALA A 1 104 ? 17.332 4.004 -19.482 1.00 97.12 104 ALA A O 1
ATOM 793 N N . TYR A 1 105 ? 15.741 2.505 -19.974 1.00 97.62 105 TYR A N 1
ATOM 794 C CA . TYR A 1 105 ? 16.409 1.398 -19.287 1.00 97.62 105 TYR A CA 1
ATOM 795 C C . TYR A 1 105 ? 17.781 1.067 -19.894 1.00 97.62 105 TYR A C 1
ATOM 797 O O . TYR A 1 105 ? 18.749 0.889 -19.158 1.00 97.62 105 TYR A O 1
ATOM 805 N N . GLN A 1 106 ? 17.899 1.047 -21.226 1.00 97.00 106 GLN A N 1
ATOM 806 C CA . GLN A 1 106 ? 19.167 0.784 -21.924 1.00 97.00 106 GLN A CA 1
ATOM 807 C C . GLN A 1 106 ? 20.240 1.856 -21.676 1.00 97.00 106 GLN A C 1
ATOM 809 O O . GLN A 1 106 ? 21.422 1.594 -21.887 1.00 97.00 106 GLN A O 1
ATOM 814 N N . GLN A 1 107 ? 19.847 3.051 -21.228 1.00 97.81 107 GLN A N 1
ATOM 815 C CA . GLN A 1 107 ? 20.772 4.129 -20.869 1.00 97.81 107 GLN A CA 1
ATOM 816 C C . GLN A 1 107 ? 21.307 4.010 -19.432 1.00 97.81 107 GLN A C 1
ATOM 818 O O . GLN A 1 107 ? 22.257 4.708 -19.076 1.00 97.81 107 GLN A O 1
ATOM 823 N N . LEU A 1 108 ? 20.717 3.144 -18.600 1.00 97.31 108 LEU A N 1
ATOM 824 C CA . LEU A 1 108 ? 21.190 2.878 -17.244 1.00 97.31 108 LEU A CA 1
ATOM 825 C C . LEU A 1 108 ? 22.455 2.016 -17.264 1.00 97.31 108 LEU A C 1
ATOM 827 O O . LEU A 1 108 ? 22.594 1.117 -18.093 1.00 97.31 108 LEU A O 1
ATOM 831 N N . ASN A 1 109 ? 23.339 2.229 -16.289 1.00 97.56 109 ASN A N 1
ATOM 832 C CA . ASN A 1 109 ? 24.458 1.315 -16.056 1.00 97.56 109 ASN A CA 1
ATOM 833 C C . ASN A 1 109 ? 24.000 0.008 -15.380 1.00 97.56 109 ASN A C 1
ATOM 835 O O . ASN A 1 109 ? 22.918 -0.052 -14.794 1.00 97.56 109 ASN A O 1
ATOM 839 N N . ASP A 1 110 ? 24.852 -1.021 -15.404 1.00 96.00 110 ASP A N 1
ATOM 840 C CA . ASP A 1 110 ? 24.535 -2.355 -14.871 1.00 96.00 110 ASP A CA 1
ATOM 841 C C . ASP A 1 110 ? 24.037 -2.319 -13.420 1.00 96.00 110 ASP A C 1
ATOM 843 O O . ASP A 1 110 ? 23.044 -2.960 -13.082 1.00 96.00 110 ASP A O 1
ATOM 847 N N . ALA A 1 111 ? 24.680 -1.521 -12.560 1.00 94.94 111 ALA A N 1
ATOM 848 C CA . ALA A 1 111 ? 24.288 -1.397 -11.159 1.00 94.94 111 ALA A CA 1
ATOM 849 C C . ALA A 1 111 ? 22.876 -0.806 -11.016 1.00 94.94 111 ALA A C 1
ATOM 851 O O . ALA A 1 111 ? 22.071 -1.309 -10.234 1.00 94.94 111 ALA A O 1
ATOM 852 N N . GLN A 1 112 ? 22.544 0.221 -11.799 1.00 95.31 112 GLN A N 1
ATOM 853 C CA . GLN A 1 112 ? 21.211 0.822 -11.824 1.00 95.31 112 GLN A CA 1
ATOM 854 C C . GLN A 1 112 ? 20.159 -0.139 -12.381 1.00 95.31 112 GLN A C 1
ATOM 856 O O . GLN A 1 112 ? 19.055 -0.198 -11.846 1.00 95.31 112 GLN A O 1
ATOM 861 N N . GLN A 1 113 ? 20.492 -0.916 -13.412 1.00 96.62 113 GLN A N 1
ATOM 862 C CA . GLN A 1 113 ? 19.576 -1.883 -14.018 1.00 96.62 113 GLN A CA 1
ATOM 863 C C . GLN A 1 113 ? 19.122 -2.974 -13.037 1.00 96.62 113 GLN A C 1
ATOM 865 O O . GLN A 1 113 ? 17.997 -3.463 -13.160 1.00 96.62 113 GLN A O 1
ATOM 870 N N . THR A 1 114 ? 19.944 -3.325 -12.037 1.00 95.12 114 THR A N 1
ATOM 871 C CA . THR A 1 114 ? 19.579 -4.321 -11.008 1.00 95.12 114 THR A CA 1
ATOM 872 C C . THR A 1 114 ? 18.389 -3.907 -10.140 1.00 95.12 114 THR A C 1
ATOM 874 O O . THR A 1 114 ? 17.665 -4.773 -9.637 1.00 95.12 114 THR A O 1
ATOM 877 N N . ASP A 1 115 ? 18.149 -2.603 -9.998 1.00 93.88 115 ASP A N 1
ATOM 878 C CA . ASP A 1 115 ? 17.023 -2.049 -9.245 1.00 93.88 115 ASP A CA 1
ATOM 879 C C . ASP A 1 115 ? 15.701 -2.172 -10.009 1.00 93.88 115 ASP A C 1
ATOM 881 O O . ASP A 1 115 ? 14.638 -1.992 -9.440 1.00 93.88 115 ASP A O 1
ATOM 885 N N . PHE A 1 116 ? 15.725 -2.525 -11.287 1.00 95.31 116 PHE A N 1
ATOM 886 C CA . PHE A 1 116 ? 14.523 -2.608 -12.103 1.00 95.31 116 PHE A CA 1
ATOM 887 C C . PHE A 1 116 ? 14.164 -4.058 -12.420 1.00 95.31 116 PHE A C 1
ATOM 889 O O . PHE A 1 116 ? 14.988 -4.977 -12.372 1.00 95.31 116 PHE A O 1
ATOM 896 N N . ARG A 1 117 ? 12.890 -4.281 -12.726 1.00 94.12 117 ARG A N 1
ATOM 897 C CA . ARG A 1 117 ? 12.381 -5.551 -13.249 1.00 94.12 117 ARG A CA 1
ATOM 898 C C . ARG A 1 117 ? 11.498 -5.287 -14.466 1.00 94.12 117 ARG A C 1
ATOM 900 O O . ARG A 1 117 ? 10.825 -4.255 -14.497 1.00 94.12 117 ARG A O 1
ATOM 907 N N . PRO A 1 118 ? 11.489 -6.189 -15.453 1.00 95.19 118 PRO A N 1
ATOM 908 C CA . PRO A 1 118 ? 10.637 -6.028 -16.615 1.00 95.19 118 PRO A CA 1
ATOM 909 C C . PRO A 1 118 ? 9.164 -6.179 -16.224 1.00 95.19 118 PRO A C 1
ATOM 911 O O . PRO A 1 118 ? 8.810 -6.976 -15.352 1.00 95.19 118 PRO A O 1
ATOM 914 N N . MET A 1 119 ? 8.315 -5.414 -16.893 1.00 92.94 119 MET A N 1
ATOM 915 C CA . MET A 1 119 ? 6.867 -5.470 -16.778 1.00 92.94 119 MET A CA 1
ATOM 916 C C . MET A 1 119 ? 6.297 -5.945 -18.108 1.00 92.94 119 MET A C 1
ATOM 918 O O . MET A 1 119 ? 6.586 -5.362 -19.153 1.00 92.94 119 MET A O 1
ATOM 922 N N . TYR A 1 120 ? 5.486 -6.996 -18.061 1.00 90.88 120 TYR A N 1
ATOM 923 C CA . TYR A 1 120 ? 4.887 -7.599 -19.244 1.00 90.88 120 TYR A CA 1
ATOM 924 C C . TYR A 1 120 ? 3.370 -7.512 -19.178 1.00 90.88 120 TYR A C 1
ATOM 926 O O . TYR A 1 120 ? 2.779 -7.654 -18.107 1.00 90.88 120 TYR A O 1
ATOM 934 N N . HIS A 1 121 ? 2.749 -7.344 -20.339 1.00 86.50 121 HIS A N 1
ATOM 935 C CA . HIS A 1 121 ? 1.341 -7.643 -20.539 1.00 86.50 121 HIS A CA 1
ATOM 936 C C . HIS A 1 121 ? 1.258 -8.764 -21.569 1.00 86.50 121 HIS A C 1
ATOM 938 O O . HIS A 1 121 ? 1.601 -8.575 -22.735 1.00 86.50 121 HIS A O 1
ATOM 944 N N . TRP A 1 122 ? 0.886 -9.949 -21.082 1.00 90.06 122 TRP A N 1
ATOM 945 C CA . TRP A 1 122 ? 1.081 -11.223 -21.776 1.00 90.06 122 TRP A CA 1
ATOM 946 C C . TRP A 1 122 ? 2.554 -11.444 -22.146 1.00 90.06 122 TRP A C 1
ATOM 948 O O . TRP A 1 122 ? 3.381 -11.614 -21.254 1.00 90.06 122 TRP A O 1
ATOM 958 N N . ASP A 1 123 ? 2.883 -11.449 -23.432 1.00 93.31 123 ASP A N 1
ATOM 959 C CA . ASP A 1 123 ? 4.226 -11.629 -23.979 1.00 93.31 123 ASP A CA 1
ATOM 960 C C . ASP A 1 123 ? 4.898 -10.306 -24.385 1.00 93.31 123 ASP A C 1
ATOM 962 O O . ASP A 1 123 ? 6.089 -10.285 -24.701 1.00 93.31 123 ASP A O 1
ATOM 966 N N . GLN A 1 124 ? 4.178 -9.182 -24.328 1.00 95.25 124 GLN A N 1
ATOM 967 C CA . GLN A 1 124 ? 4.716 -7.879 -24.695 1.00 95.25 124 GLN A CA 1
ATOM 968 C C . GLN A 1 124 ? 5.406 -7.203 -23.505 1.00 95.25 124 GLN A C 1
ATOM 970 O O . GLN A 1 124 ? 4.784 -6.945 -22.472 1.00 95.25 124 GLN A O 1
ATOM 975 N N . LEU A 1 125 ? 6.690 -6.859 -23.671 1.00 95.31 125 LEU A N 1
ATOM 976 C CA . LEU A 1 125 ? 7.414 -5.996 -22.734 1.00 95.31 125 LEU A CA 1
ATOM 977 C C . LEU A 1 125 ? 6.818 -4.584 -22.787 1.00 95.31 125 LEU A C 1
ATOM 979 O O . LEU A 1 125 ? 6.902 -3.910 -23.813 1.00 95.31 125 LEU A O 1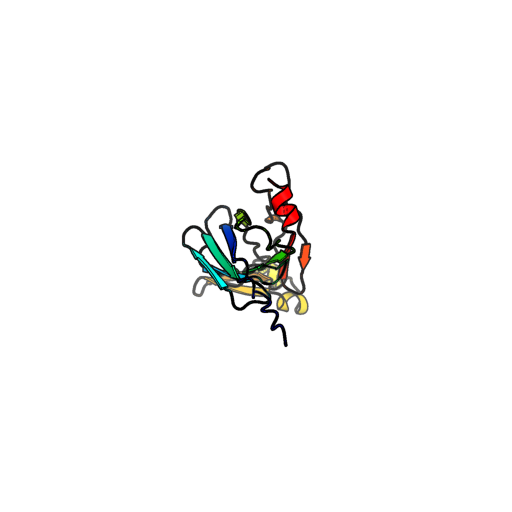
ATOM 983 N N . LEU A 1 126 ? 6.233 -4.142 -21.676 1.00 94.00 126 LEU A N 1
ATOM 984 C CA . LEU A 1 126 ? 5.689 -2.791 -21.524 1.00 94.00 126 LEU A CA 1
ATOM 985 C C . LEU A 1 126 ? 6.741 -1.787 -21.047 1.00 94.00 126 LEU A C 1
ATOM 987 O O . LEU A 1 126 ? 6.625 -0.596 -21.319 1.00 94.00 126 LEU A O 1
ATOM 991 N N . GLY A 1 127 ? 7.754 -2.258 -20.323 1.00 95.75 127 GLY A N 1
ATOM 992 C CA . GLY A 1 127 ? 8.806 -1.416 -19.768 1.00 95.75 127 GLY A CA 1
ATOM 993 C C . GLY A 1 127 ? 9.438 -2.049 -18.540 1.00 95.75 127 GLY A C 1
ATOM 994 O O . GLY A 1 127 ? 9.412 -3.269 -18.365 1.00 95.75 127 GLY A O 1
ATOM 995 N N . TYR A 1 128 ? 9.997 -1.206 -17.683 1.00 95.56 128 TYR A N 1
ATOM 996 C CA . TYR A 1 128 ? 10.687 -1.609 -16.470 1.00 95.56 128 TYR A CA 1
ATOM 997 C C . TYR A 1 128 ? 10.177 -0.803 -15.287 1.00 95.56 128 TYR A C 1
ATOM 999 O O . TYR A 1 128 ? 9.972 0.402 -15.385 1.00 95.56 128 TYR A O 1
ATOM 1007 N N . VAL A 1 129 ? 10.013 -1.469 -14.152 1.00 94.44 129 VAL A N 1
ATOM 1008 C CA . VAL A 1 129 ? 9.579 -0.855 -12.896 1.00 94.44 129 VAL A CA 1
ATOM 1009 C C . VAL A 1 129 ? 10.684 -0.993 -11.857 1.00 94.44 129 VAL A C 1
ATOM 1011 O O . VAL A 1 129 ? 11.297 -2.059 -11.745 1.00 94.44 129 VAL A O 1
ATOM 1014 N N . SER A 1 130 ? 10.968 0.084 -11.129 1.00 93.38 130 SER A N 1
ATOM 1015 C CA . SER A 1 130 ? 11.940 0.072 -10.037 1.00 93.38 130 SER A CA 1
ATOM 1016 C C . SER A 1 130 ? 11.431 -0.792 -8.879 1.00 93.38 130 SER A C 1
ATOM 1018 O O . SER A 1 130 ? 10.229 -0.951 -8.666 1.00 93.38 130 SER A O 1
ATOM 1020 N N . LYS A 1 131 ? 12.353 -1.383 -8.127 1.00 89.19 131 LYS A N 1
ATOM 1021 C CA . LYS A 1 131 ? 12.093 -2.168 -6.918 1.00 89.19 131 LYS A CA 1
ATOM 1022 C C . LYS A 1 131 ? 12.143 -1.303 -5.660 1.00 89.19 131 LYS A C 1
ATOM 1024 O O . LYS A 1 131 ? 11.604 -1.724 -4.644 1.00 89.19 131 LYS A O 1
ATOM 1029 N N . SER A 1 132 ? 12.805 -0.146 -5.720 1.00 86.62 132 SER A N 1
ATOM 1030 C CA . SER A 1 132 ? 13.101 0.686 -4.544 1.00 86.62 132 SER A CA 1
ATOM 1031 C C . SER A 1 132 ? 12.891 2.189 -4.747 1.00 86.62 132 SER A C 1
ATOM 1033 O O . SER A 1 132 ? 13.181 2.982 -3.846 1.00 86.62 132 SER A O 1
ATOM 1035 N N . ARG A 1 133 ? 12.411 2.617 -5.919 1.00 88.38 133 ARG A N 1
ATOM 1036 C CA . ARG A 1 133 ? 12.112 4.021 -6.224 1.00 88.38 133 ARG A CA 1
ATOM 1037 C C . ARG A 1 133 ? 10.651 4.169 -6.566 1.00 88.38 133 ARG A C 1
ATOM 1039 O O . ARG A 1 133 ? 10.121 3.416 -7.380 1.00 88.38 133 ARG A O 1
ATOM 1046 N N . VAL A 1 134 ? 10.049 5.204 -6.005 1.00 86.81 134 VAL A N 1
ATOM 1047 C CA . VAL A 1 134 ? 8.659 5.579 -6.246 1.00 86.81 134 VAL A CA 1
ATOM 1048 C C . VAL A 1 134 ? 8.601 6.761 -7.193 1.00 86.81 134 VAL A C 1
ATOM 1050 O O . VAL A 1 134 ? 9.475 7.629 -7.165 1.00 86.81 134 VAL A O 1
ATOM 1053 N N . ASP A 1 135 ? 7.572 6.790 -8.035 1.00 83.62 135 ASP A N 1
ATOM 1054 C CA . ASP A 1 135 ? 7.248 7.975 -8.815 1.00 83.62 135 ASP A CA 1
ATOM 1055 C C . ASP A 1 135 ? 6.630 9.049 -7.905 1.00 83.62 135 ASP A C 1
ATOM 1057 O O . ASP A 1 135 ? 5.419 9.098 -7.687 1.00 83.62 135 ASP A O 1
ATOM 1061 N N . THR A 1 136 ? 7.481 9.906 -7.339 1.00 71.62 136 THR A N 1
ATOM 1062 C CA . THR A 1 136 ? 7.057 10.960 -6.407 1.00 71.62 136 THR A CA 1
ATOM 1063 C C . THR A 1 136 ? 6.277 12.088 -7.074 1.00 71.62 136 THR A C 1
ATOM 1065 O O . THR A 1 136 ? 5.612 12.847 -6.375 1.00 71.62 136 THR A O 1
ATOM 1068 N N . VAL A 1 137 ? 6.302 12.189 -8.409 1.00 68.19 137 VAL A N 1
ATOM 1069 C CA . VAL A 1 137 ? 5.524 13.192 -9.159 1.00 68.19 137 VAL A CA 1
ATOM 1070 C C . VAL A 1 137 ? 4.025 12.892 -9.073 1.00 68.19 137 VAL A C 1
ATOM 1072 O O . VAL A 1 137 ? 3.209 13.805 -9.157 1.00 68.19 137 VAL A O 1
ATOM 1075 N N . LYS A 1 138 ? 3.666 11.621 -8.868 1.00 64.94 138 LYS A N 1
ATOM 1076 C CA . LYS A 1 138 ? 2.283 11.142 -8.756 1.00 64.94 138 LYS A CA 1
ATOM 1077 C C . LYS A 1 138 ? 1.808 10.931 -7.317 1.00 64.94 138 LYS A C 1
ATOM 1079 O O . LYS A 1 138 ? 0.719 10.404 -7.107 1.00 64.94 138 LYS A O 1
ATOM 1084 N N . VAL A 1 139 ? 2.618 11.301 -6.325 1.00 67.50 139 VAL A N 1
ATOM 1085 C CA . VAL A 1 139 ? 2.248 11.177 -4.911 1.00 67.50 139 VAL A CA 1
ATOM 1086 C C . VAL A 1 139 ? 1.333 12.345 -4.553 1.00 67.50 139 VAL A C 1
ATOM 1088 O O . VAL A 1 139 ? 1.794 13.387 -4.092 1.00 67.50 139 VAL A O 1
ATOM 1091 N N . ASP A 1 140 ? 0.037 12.171 -4.795 1.00 68.38 140 ASP A N 1
ATOM 1092 C CA . ASP A 1 140 ? -0.995 13.067 -4.281 1.00 68.38 140 ASP A CA 1
ATOM 1093 C C . ASP A 1 140 ? -1.549 12.496 -2.972 1.00 68.38 140 ASP A C 1
ATOM 1095 O O . ASP A 1 140 ? -2.312 11.532 -2.953 1.00 68.38 140 ASP A O 1
ATOM 1099 N N . LEU A 1 141 ? -1.079 13.067 -1.867 1.00 74.06 141 LEU A N 1
ATOM 1100 C CA . LEU A 1 141 ? -1.507 12.764 -0.507 1.00 74.06 141 LEU A CA 1
ATOM 1101 C C . LEU A 1 141 ? -2.217 14.001 0.043 1.00 74.06 141 LEU A C 1
ATOM 1103 O O . LEU A 1 141 ? -1.745 14.649 0.973 1.00 74.06 141 LEU A O 1
ATOM 1107 N N . THR A 1 142 ? -3.326 14.383 -0.577 1.00 71.44 142 THR A N 1
ATOM 1108 C CA . THR A 1 142 ? -4.215 15.408 -0.030 1.00 71.44 142 THR A CA 1
ATOM 1109 C C . THR A 1 142 ? -4.880 14.896 1.243 1.00 71.44 142 THR A C 1
ATOM 1111 O O . THR A 1 142 ? -5.220 13.718 1.378 1.00 71.44 142 THR A O 1
ATOM 1114 N N . CYS A 1 143 ? -5.023 15.781 2.227 1.00 73.69 143 CYS A N 1
ATOM 1115 C CA . CYS A 1 143 ? -5.766 15.487 3.439 1.00 73.69 143 CYS A CA 1
ATOM 1116 C C . CYS A 1 143 ? -7.192 15.062 3.050 1.00 73.69 143 CYS A C 1
ATOM 1118 O O . CYS A 1 143 ? -7.864 15.821 2.352 1.00 73.69 143 CYS A O 1
ATOM 1120 N N . PRO A 1 144 ? -7.711 13.928 3.558 1.00 61.25 144 PRO A N 1
ATOM 1121 C CA . PRO A 1 144 ? -9.021 13.416 3.143 1.00 61.25 144 PRO A CA 1
ATOM 1122 C C . PRO A 1 144 ? -10.204 14.367 3.398 1.00 61.25 144 PRO A C 1
ATOM 1124 O O . PRO A 1 144 ? -11.285 14.145 2.861 1.00 61.25 144 PRO A O 1
ATOM 1127 N N . PHE A 1 145 ? -10.021 15.400 4.233 1.00 62.88 145 PHE A N 1
ATOM 1128 C CA . PHE A 1 145 ? -11.053 16.380 4.595 1.00 62.88 145 PHE A CA 1
ATOM 1129 C C . PHE A 1 145 ? -10.631 17.839 4.340 1.00 62.88 145 PHE A C 1
ATOM 1131 O O . PHE A 1 145 ? -11.376 18.758 4.686 1.00 62.88 145 PHE A O 1
ATOM 1138 N N . ARG A 1 146 ? -9.440 18.071 3.765 1.00 66.25 146 ARG A N 1
ATOM 1139 C CA . ARG A 1 146 ? -8.876 19.409 3.522 1.00 66.25 146 ARG A CA 1
ATOM 1140 C C . ARG A 1 146 ? -8.059 19.43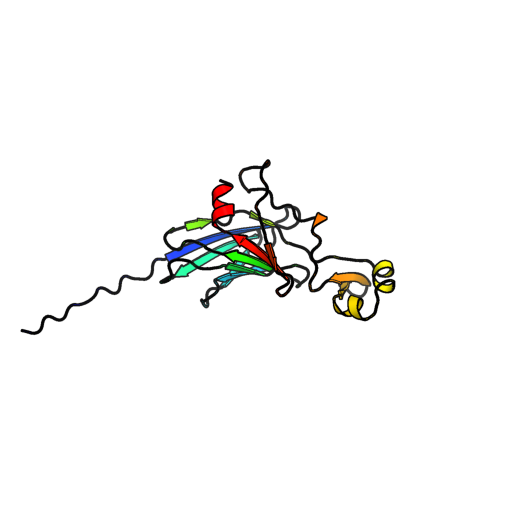3 2.233 1.00 66.25 146 ARG A C 1
ATOM 1142 O O . ARG A 1 146 ? -6.863 19.158 2.245 1.00 66.25 146 ARG A O 1
ATOM 1149 N N . ASP A 1 147 ? -8.695 19.824 1.135 1.00 66.12 147 ASP A N 1
ATOM 1150 C CA . ASP A 1 147 ? -8.067 19.869 -0.196 1.00 66.12 147 ASP A CA 1
ATOM 1151 C C . ASP A 1 147 ? -6.871 20.844 -0.287 1.00 66.12 147 ASP A C 1
ATOM 1153 O O . ASP A 1 147 ? -6.093 20.798 -1.237 1.00 66.12 147 ASP A O 1
ATOM 1157 N N . ASP A 1 148 ? -6.701 21.737 0.695 1.00 70.94 148 ASP A N 1
ATOM 1158 C CA . ASP A 1 148 ? -5.611 22.714 0.779 1.00 70.94 148 ASP A CA 1
ATOM 1159 C C . ASP A 1 148 ? -4.382 22.222 1.564 1.00 70.94 148 ASP A C 1
ATOM 1161 O O . ASP A 1 148 ? -3.360 22.915 1.604 1.00 70.94 148 ASP A O 1
ATOM 1165 N N . LYS A 1 149 ? -4.453 21.037 2.185 1.00 76.62 149 LYS A N 1
ATOM 1166 C CA . LYS A 1 149 ? -3.390 20.503 3.043 1.00 76.62 149 LYS A CA 1
ATOM 1167 C C . LYS A 1 149 ? -2.913 19.147 2.535 1.00 76.62 149 LYS A C 1
ATOM 1169 O O . LYS A 1 149 ? -3.700 18.248 2.267 1.00 76.62 149 LYS A O 1
ATOM 1174 N N . LEU A 1 150 ? -1.595 18.996 2.439 1.00 81.12 150 LEU A N 1
ATOM 1175 C CA . LEU A 1 150 ? -0.960 17.715 2.142 1.00 81.12 150 LEU A CA 1
ATOM 1176 C C . LEU A 1 150 ? -0.698 16.954 3.442 1.00 81.12 150 LEU A C 1
ATOM 1178 O O . LEU A 1 150 ? -0.232 17.538 4.426 1.00 81.12 150 LEU A O 1
ATOM 1182 N N . LEU A 1 151 ? -0.962 15.653 3.426 1.00 85.31 151 LEU A N 1
ATOM 1183 C CA . LEU A 1 151 ? -0.585 14.741 4.490 1.00 85.31 151 LEU A CA 1
ATOM 1184 C C . LEU A 1 151 ? 0.941 14.530 4.440 1.00 85.31 151 LEU A C 1
ATOM 1186 O O . LEU A 1 151 ? 1.468 14.073 3.418 1.00 85.31 151 LEU A O 1
ATOM 1190 N N . PRO A 1 152 ? 1.679 14.866 5.510 1.00 88.44 152 PRO A N 1
ATOM 1191 C CA . PRO A 1 152 ? 3.110 14.616 5.566 1.00 88.44 152 PRO A CA 1
ATOM 1192 C C . PRO A 1 152 ? 3.402 13.111 5.551 1.00 88.44 152 PRO A C 1
ATOM 1194 O O . PRO A 1 152 ? 2.668 12.295 6.105 1.00 88.44 152 PRO A O 1
ATOM 1197 N N . TYR A 1 153 ? 4.519 12.746 4.929 1.00 89.81 153 TYR A N 1
ATOM 1198 C CA . TYR A 1 153 ? 4.981 11.366 4.861 1.00 89.81 153 TYR A CA 1
ATOM 1199 C C . TYR A 1 153 ? 6.506 11.297 4.909 1.00 89.81 153 TYR A C 1
ATOM 1201 O O . TYR A 1 153 ? 7.214 12.260 4.601 1.00 89.81 153 TYR A O 1
ATOM 1209 N N . LYS A 1 154 ? 7.027 10.121 5.262 1.00 92.06 154 LYS A N 1
ATOM 1210 C CA . LYS A 1 154 ? 8.441 9.765 5.097 1.00 92.06 154 LYS A CA 1
ATOM 1211 C C . LYS A 1 154 ? 8.558 8.594 4.139 1.00 92.06 154 LYS A C 1
ATOM 1213 O O . LYS A 1 154 ? 7.774 7.658 4.216 1.00 92.06 154 LYS A O 1
ATOM 1218 N N . TYR A 1 155 ? 9.559 8.623 3.270 1.00 90.75 155 TYR A N 1
ATOM 1219 C CA . TYR A 1 155 ? 9.861 7.492 2.403 1.00 90.75 155 TYR A CA 1
ATOM 1220 C C . TYR A 1 155 ? 11.040 6.688 2.966 1.00 90.75 155 TYR A C 1
ATOM 1222 O O . TYR A 1 155 ? 12.153 7.204 3.069 1.00 90.75 155 TYR A O 1
ATOM 1230 N N . ASP A 1 156 ? 10.791 5.432 3.338 1.00 91.31 156 ASP A N 1
ATOM 1231 C CA . ASP A 1 156 ? 11.814 4.455 3.718 1.00 91.31 156 ASP A CA 1
ATOM 1232 C C . ASP A 1 156 ? 12.210 3.647 2.476 1.00 91.31 156 ASP A C 1
ATOM 1234 O O . ASP A 1 156 ? 11.552 2.674 2.094 1.00 91.31 156 ASP A O 1
ATOM 1238 N N . SER A 1 157 ? 13.303 4.060 1.834 1.00 85.81 157 SER A N 1
ATOM 1239 C CA . SER A 1 157 ? 13.811 3.415 0.621 1.00 85.81 157 SER A CA 1
ATOM 1240 C C . SER A 1 157 ? 14.356 2.007 0.860 1.00 85.81 157 SER A C 1
ATOM 1242 O O . SER A 1 157 ? 14.362 1.202 -0.069 1.00 85.81 157 SER A O 1
ATOM 1244 N N . ALA A 1 158 ? 14.778 1.674 2.085 1.00 88.25 158 ALA A N 1
ATOM 1245 C CA . ALA A 1 158 ? 15.265 0.334 2.406 1.00 88.25 158 ALA A CA 1
ATOM 1246 C C . ALA A 1 158 ? 14.121 -0.687 2.430 1.00 88.25 158 ALA A C 1
ATOM 1248 O O . ALA A 1 158 ? 14.332 -1.861 2.126 1.00 88.25 158 ALA A O 1
ATOM 1249 N N . LYS A 1 159 ? 12.912 -0.234 2.775 1.00 89.56 159 LYS A N 1
ATOM 1250 C CA . LYS A 1 159 ? 11.696 -1.058 2.804 1.00 89.56 159 LYS A CA 1
ATOM 1251 C C . LYS A 1 159 ? 10.754 -0.815 1.629 1.00 89.56 159 LYS A C 1
ATOM 1253 O O . LYS A 1 159 ? 9.738 -1.495 1.547 1.00 89.56 159 LYS A O 1
ATOM 1258 N N . ASN A 1 160 ? 11.083 0.125 0.740 1.00 91.19 160 ASN A N 1
ATOM 1259 C CA . ASN A 1 160 ? 10.185 0.609 -0.309 1.00 91.19 160 ASN A CA 1
ATOM 1260 C C . ASN A 1 160 ? 8.808 0.972 0.281 1.00 91.19 160 ASN A C 1
ATOM 1262 O O . ASN A 1 160 ? 7.789 0.407 -0.115 1.00 91.19 160 ASN A O 1
ATOM 1266 N N . ALA A 1 161 ? 8.799 1.844 1.298 1.00 92.56 161 ALA A N 1
ATOM 1267 C CA . ALA A 1 161 ? 7.619 2.116 2.117 1.00 92.56 161 ALA A CA 1
ATOM 1268 C C . ALA A 1 161 ? 7.348 3.614 2.306 1.00 92.56 161 ALA A C 1
ATOM 1270 O O . ALA A 1 161 ? 8.249 4.376 2.660 1.00 92.56 161 ALA A O 1
ATOM 1271 N N . PHE A 1 162 ? 6.088 4.019 2.157 1.00 92.44 162 PHE A N 1
ATOM 1272 C CA . PHE A 1 162 ? 5.593 5.308 2.640 1.00 92.44 162 PHE A CA 1
ATOM 1273 C C . PHE A 1 162 ? 5.146 5.169 4.081 1.00 92.44 162 PHE A C 1
ATOM 1275 O O . PHE A 1 162 ? 4.282 4.354 4.382 1.00 92.44 162 PHE A O 1
ATOM 1282 N N . VAL A 1 163 ? 5.730 5.967 4.962 1.00 94.56 163 VAL A N 1
ATOM 1283 C CA . VAL A 1 163 ? 5.432 5.983 6.387 1.00 94.56 163 VAL A CA 1
ATOM 1284 C C . VAL A 1 163 ? 4.617 7.229 6.706 1.00 94.56 163 VAL A C 1
ATOM 1286 O O . VAL A 1 163 ? 5.083 8.349 6.482 1.00 94.56 163 VAL A O 1
ATOM 1289 N N . LEU A 1 164 ? 3.416 7.008 7.228 1.00 93.81 164 LEU A N 1
ATOM 1290 C CA . LEU A 1 164 ? 2.465 8.020 7.671 1.00 93.81 164 LEU A CA 1
ATOM 1291 C C . LEU A 1 164 ? 2.321 7.944 9.192 1.00 93.81 164 LEU A C 1
ATOM 1293 O O . LEU A 1 164 ? 2.277 6.850 9.759 1.00 93.81 164 LEU A O 1
ATOM 1297 N N . ASP A 1 165 ? 2.222 9.094 9.849 1.00 94.31 165 ASP A N 1
ATOM 1298 C CA . ASP A 1 165 ? 1.844 9.161 11.259 1.00 94.31 165 ASP A CA 1
ATOM 1299 C C . ASP A 1 165 ? 0.318 9.265 11.359 1.00 94.31 165 ASP A C 1
ATOM 1301 O O . ASP A 1 165 ? -0.299 10.097 10.689 1.00 94.31 165 ASP A O 1
ATOM 1305 N N . TYR A 1 166 ? -0.314 8.418 12.173 1.00 92.62 166 TYR A N 1
ATOM 1306 C CA . TYR A 1 166 ? -1.767 8.459 12.346 1.00 92.62 166 TYR A CA 1
ATOM 1307 C C . TYR A 1 166 ? -2.250 9.814 12.882 1.00 92.62 166 TYR A C 1
ATOM 1309 O O . TYR A 1 166 ? -3.336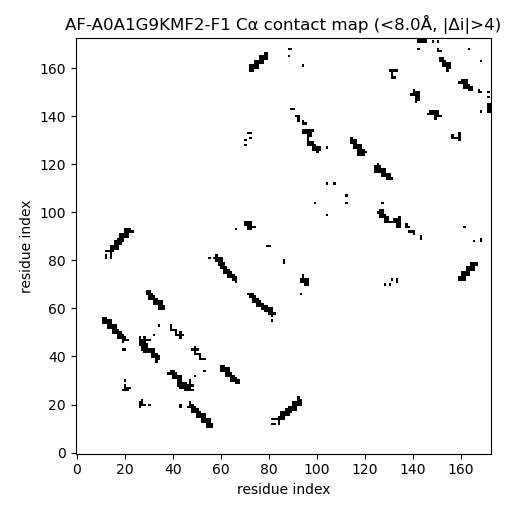 10.268 12.519 1.00 92.62 166 TYR A O 1
ATOM 1317 N N . ARG A 1 167 ? -1.432 10.513 13.676 1.00 91.00 167 ARG A N 1
ATOM 1318 C CA . ARG A 1 167 ? -1.780 11.841 14.201 1.00 91.00 167 ARG A CA 1
ATOM 1319 C C . ARG A 1 167 ? -1.929 12.867 13.085 1.00 91.00 167 ARG A C 1
ATOM 1321 O O . ARG A 1 167 ? -2.870 13.652 13.110 1.00 91.00 167 ARG A O 1
ATOM 1328 N N . ASP A 1 168 ? -1.082 12.790 12.061 1.00 90.31 168 ASP A N 1
ATOM 1329 C CA . ASP A 1 168 ? -1.184 13.661 10.891 1.00 90.31 168 ASP A CA 1
ATOM 1330 C C . ASP A 1 168 ? -2.464 13.377 10.081 1.00 90.31 168 ASP A C 1
ATOM 1332 O O . ASP A 1 168 ? -3.072 14.302 9.538 1.00 90.31 168 ASP A O 1
ATOM 1336 N N . ILE A 1 169 ? -2.911 12.112 10.037 1.00 87.69 169 ILE A N 1
ATOM 1337 C CA . ILE A 1 169 ? -4.173 11.704 9.390 1.00 87.69 169 ILE A CA 1
ATOM 1338 C C . ILE A 1 169 ? -5.378 12.269 10.150 1.00 87.69 169 ILE A C 1
ATOM 1340 O O . ILE A 1 169 ? -6.331 12.747 9.532 1.00 87.69 169 ILE A O 1
ATOM 1344 N N . ILE A 1 170 ? -5.353 12.241 11.485 1.00 86.62 170 ILE A N 1
ATOM 1345 C CA . ILE A 1 170 ? -6.422 12.829 12.303 1.00 86.62 170 ILE A CA 1
ATOM 1346 C C . ILE A 1 170 ? -6.418 14.356 12.190 1.00 86.62 170 ILE A C 1
ATOM 1348 O O . ILE A 1 170 ? -7.482 14.946 12.031 1.00 86.62 170 ILE A O 1
ATOM 1352 N N . ASP A 1 171 ? -5.250 14.998 12.190 1.00 83.88 171 ASP A N 1
ATOM 1353 C CA . ASP A 1 171 ? -5.100 16.454 12.042 1.00 83.88 171 ASP A CA 1
ATOM 1354 C C . ASP A 1 171 ? -5.521 16.981 10.656 1.00 83.88 171 ASP A C 1
ATOM 1356 O O . ASP A 1 171 ? -5.542 18.195 10.409 1.00 83.88 171 ASP A O 1
ATOM 1360 N N . CYS A 1 172 ? -5.799 16.077 9.716 1.00 77.81 172 CYS A N 1
ATOM 1361 C CA . CYS A 1 172 ? -6.432 16.386 8.443 1.00 77.81 172 CYS A CA 1
ATOM 1362 C C . CYS A 1 172 ? -7.965 16.473 8.528 1.00 77.81 172 CYS A C 1
ATOM 1364 O O . CYS A 1 172 ? -8.552 16.918 7.544 1.00 77.81 172 CYS A O 1
ATOM 1366 N N . ARG A 1 173 ? -8.603 16.056 9.633 1.00 69.06 173 ARG A N 1
ATOM 1367 C CA . ARG A 1 173 ? -10.049 16.216 9.892 1.00 69.06 173 ARG A CA 1
ATOM 1368 C C . ARG A 1 173 ? -10.413 17.654 10.290 1.00 69.06 173 ARG A C 1
ATOM 1370 O O . ARG A 1 173 ? -11.608 17.985 10.170 1.00 69.06 173 ARG A O 1
#

Nearest PDB structures (foldseek):
  8fia-assembly1_A-2  TM=7.949E-01  e=2.963E-04  Drosophila melanogaster
  5aq0-assembly1_A  TM=6.904E-01  e=1.416E-03  Homo sapiens
  6e14-assembly1_D  TM=5.877E-01  e=1.597E-03  Escherichia coli
  8r50-assembly1_A  TM=6.979E-01  e=2.544E-02  Mus musculus
  4jjo-assembly1_A  TM=4.642E-01  e=7.393E-01  Clavibacter michiganensis